Protein AF-A0A8X6MID8-F1 (afdb_monomer_lite)

Orga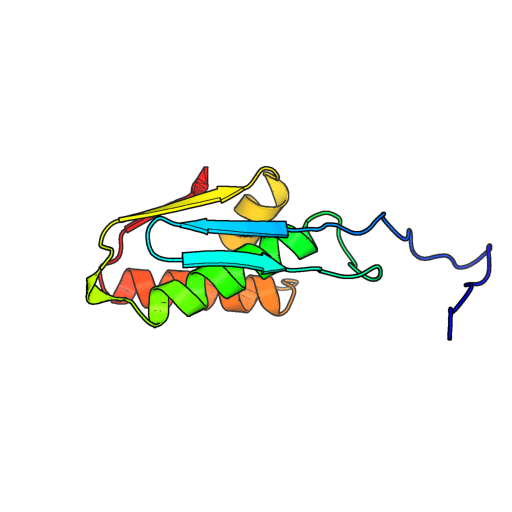nism: NCBI:txid2747483

Foldseek 3Di:
DDDDDDPVPDLPFDAWDWDWDDDPVDTDTDRPDRDDNDNCVNVLVRLLVVLVVCVVVLVPAQEDEREDPDPVSLCLLVDPPPPPHDPSSNSSVVSVVVSVVVNHHYDYD

pLDDT: mean 78.45, std 15.65, range [37.06, 93.31]

Secondary structure (DSSP, 8-state):
---PPPTTS---------EEEE-SS-EEEE---S--SSTTHHHHHHHHHHHHHHHTTGGG-SEEEE--S-HHHHHHHH-TT-TT--HHHHHHHHHHHHHHHTT-EEEE-

Sequence (109 aa):
MTCLPDPNNMPRIRPNADAGVLCKLFDFYIPVGCTTRNANDGEISAIRFGLEQLSCSLDKSSNIVILAESQAALHSIKSLESRLSSGDILKCQISIKNLQQLGKSFALQ

Radius of gyration: 15.5 Å; chains: 1; bounding box: 42×20×45 Å

Structure (mmCIF, N/CA/C/O backbone):
data_AF-A0A8X6MID8-F1
#
_entry.id   AF-A0A8X6MID8-F1
#
loop_
_atom_site.group_PDB
_atom_site.id
_atom_site.type_symbol
_atom_site.label_atom_id
_atom_site.label_alt_id
_atom_site.label_comp_id
_atom_site.label_asym_id
_atom_site.label_entity_id
_atom_site.label_seq_id
_atom_site.pdbx_PDB_ins_code
_atom_site.Cartn_x
_atom_site.Cartn_y
_atom_site.Cartn_z
_atom_site.occupancy
_atom_site.B_iso_or_equiv
_atom_site.auth_seq_id
_atom_site.auth_comp_id
_atom_site.auth_asym_id
_atom_site.auth_atom_id
_atom_site.pdbx_PDB_model_num
ATOM 1 N N . MET A 1 1 ? 8.402 8.575 -30.493 1.00 37.06 1 MET A N 1
ATOM 2 C CA . MET A 1 1 ? 9.833 8.922 -30.377 1.00 37.06 1 MET A CA 1
ATOM 3 C C . MET A 1 1 ? 10.472 7.871 -29.480 1.00 37.06 1 MET A C 1
ATOM 5 O O . MET A 1 1 ? 10.407 7.977 -28.266 1.00 37.06 1 MET A O 1
ATOM 9 N N . THR A 1 2 ? 10.914 6.764 -30.073 1.00 39.66 2 THR A N 1
ATOM 10 C CA . THR A 1 2 ? 11.510 5.620 -29.369 1.00 39.66 2 THR A CA 1
ATOM 11 C C . THR A 1 2 ? 13.008 5.862 -29.231 1.00 39.66 2 THR A C 1
ATOM 13 O O . THR A 1 2 ? 13.718 5.884 -30.234 1.00 39.66 2 THR A O 1
ATOM 16 N N . CYS A 1 3 ? 13.487 6.078 -28.009 1.00 46.78 3 CYS A N 1
ATOM 17 C CA . CYS A 1 3 ? 14.916 6.144 -27.724 1.00 46.78 3 CYS A CA 1
ATOM 18 C C . CYS A 1 3 ? 15.489 4.722 -27.800 1.00 46.78 3 CYS A C 1
ATOM 20 O O . CYS A 1 3 ? 15.245 3.919 -26.903 1.00 46.78 3 CYS A O 1
ATOM 22 N N . LEU A 1 4 ? 16.217 4.396 -28.868 1.00 47.69 4 LEU A N 1
ATOM 23 C CA . LEU A 1 4 ? 17.089 3.219 -28.889 1.00 47.69 4 LEU A CA 1
ATOM 24 C C . LEU A 1 4 ? 18.412 3.606 -28.203 1.00 47.69 4 LEU A C 1
ATOM 26 O O . LEU A 1 4 ? 19.044 4.559 -28.661 1.00 47.69 4 LEU A O 1
ATOM 30 N N . PRO A 1 5 ? 18.824 2.942 -27.108 1.00 50.91 5 PRO A N 1
ATOM 31 C CA . PRO A 1 5 ? 20.073 3.263 -26.430 1.00 50.91 5 PRO A CA 1
ATOM 32 C C . PRO A 1 5 ? 21.278 2.522 -27.031 1.00 50.91 5 PRO A C 1
ATOM 34 O O . PRO A 1 5 ? 21.143 1.462 -27.641 1.00 50.91 5 PRO A O 1
ATOM 37 N N . ASP A 1 6 ? 22.458 3.111 -26.823 1.00 54.59 6 ASP A N 1
ATOM 38 C CA . ASP A 1 6 ? 23.781 2.599 -27.198 1.00 54.59 6 ASP A CA 1
ATOM 39 C C . ASP A 1 6 ? 24.059 1.217 -26.556 1.00 54.59 6 ASP A C 1
ATOM 41 O O . ASP A 1 6 ? 23.939 1.084 -25.330 1.00 54.59 6 ASP A O 1
ATOM 45 N N . PRO A 1 7 ? 24.443 0.189 -27.341 1.00 57.50 7 PRO A N 1
ATOM 46 C CA . PRO A 1 7 ? 24.643 -1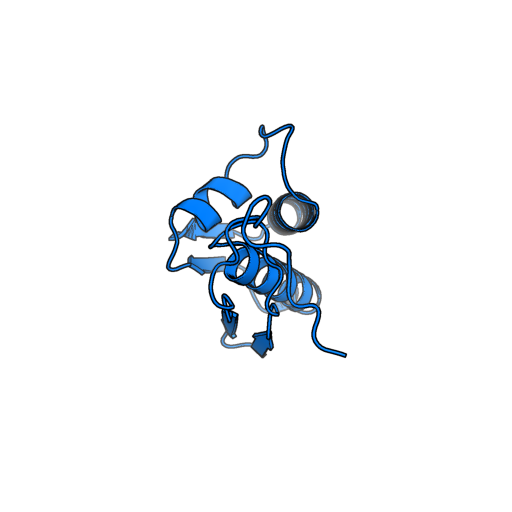.176 -26.850 1.00 57.50 7 PRO A CA 1
ATOM 47 C C . PRO A 1 7 ? 25.775 -1.323 -25.820 1.00 57.50 7 PRO A C 1
ATOM 49 O O . PRO A 1 7 ? 25.793 -2.316 -25.094 1.00 57.50 7 PRO A O 1
ATOM 52 N N . ASN A 1 8 ? 26.695 -0.358 -25.710 1.00 58.53 8 ASN A N 1
ATOM 53 C CA . ASN A 1 8 ? 27.848 -0.442 -24.804 1.00 58.53 8 ASN A CA 1
ATOM 54 C C . ASN A 1 8 ? 27.648 0.278 -23.461 1.00 58.53 8 ASN A C 1
ATOM 56 O O . ASN A 1 8 ? 28.493 0.161 -22.574 1.00 58.53 8 ASN A O 1
ATOM 60 N N . ASN A 1 9 ? 26.538 1.001 -23.286 1.00 54.41 9 ASN A N 1
ATOM 61 C CA . ASN A 1 9 ? 26.217 1.720 -22.049 1.00 54.41 9 ASN A CA 1
ATOM 62 C C . ASN A 1 9 ? 24.763 1.484 -21.610 1.00 54.41 9 ASN A C 1
ATOM 64 O O . ASN A 1 9 ? 24.118 2.365 -21.043 1.00 54.41 9 ASN A O 1
ATOM 68 N N . MET A 1 10 ? 24.221 0.303 -21.923 1.00 48.72 10 MET A N 1
ATOM 69 C CA . MET A 1 10 ? 22.820 -0.023 -21.690 1.00 48.72 10 MET A CA 1
ATOM 70 C C . MET A 1 10 ? 22.577 -0.224 -20.180 1.00 48.72 10 MET A C 1
ATOM 72 O O . MET A 1 10 ? 23.018 -1.241 -19.627 1.00 48.72 10 MET A O 1
ATOM 76 N N . PRO A 1 11 ? 21.866 0.684 -19.472 1.00 53.62 11 PRO A N 1
ATOM 77 C CA . PRO A 1 11 ? 21.274 0.301 -18.196 1.00 53.62 11 PRO A CA 1
ATOM 78 C C . PRO A 1 11 ? 20.413 -0.929 -18.475 1.00 53.62 11 PRO A C 1
ATOM 80 O O . PRO A 1 11 ? 19.729 -0.959 -19.493 1.00 53.62 11 PRO A O 1
ATOM 83 N N . ARG A 1 12 ? 20.478 -1.969 -17.637 1.00 52.22 12 ARG A N 1
ATOM 84 C CA . ARG A 1 12 ? 19.674 -3.187 -17.827 1.00 52.22 12 ARG A CA 1
ATOM 85 C C . ARG A 1 12 ? 18.187 -2.809 -17.857 1.00 52.22 12 ARG A C 1
ATOM 87 O O . ARG A 1 12 ? 17.566 -2.723 -16.801 1.00 52.22 12 ARG A O 1
ATOM 94 N N . ILE A 1 13 ? 17.640 -2.563 -19.048 1.00 52.16 13 ILE A N 1
ATOM 95 C CA . ILE A 1 13 ? 16.220 -2.295 -19.264 1.00 52.16 13 ILE A CA 1
ATOM 96 C C . ILE A 1 13 ? 15.521 -3.607 -18.955 1.00 52.16 13 ILE A C 1
ATOM 98 O O . ILE A 1 13 ? 15.703 -4.600 -19.662 1.00 52.16 13 ILE A O 1
ATOM 102 N N . ARG A 1 14 ? 14.793 -3.636 -17.843 1.00 55.56 14 ARG A N 1
ATOM 103 C CA . ARG A 1 14 ? 13.945 -4.775 -17.515 1.00 55.56 14 ARG A CA 1
ATOM 104 C C . ARG A 1 14 ? 12.590 -4.564 -18.186 1.00 55.56 14 ARG A C 1
ATOM 106 O O . ARG A 1 14 ? 12.119 -3.428 -18.198 1.00 55.56 14 ARG A O 1
ATOM 113 N N . PRO A 1 15 ? 11.995 -5.616 -18.777 1.00 48.44 15 PRO A N 1
ATOM 114 C CA . PRO A 1 15 ? 10.655 -5.519 -19.334 1.00 48.44 15 PRO A CA 1
ATOM 115 C C . PRO A 1 15 ? 9.701 -4.985 -18.265 1.00 48.44 15 PRO A C 1
ATOM 117 O O . PRO A 1 15 ? 9.833 -5.317 -17.087 1.00 48.44 15 PRO A O 1
ATOM 120 N N . ASN A 1 16 ? 8.818 -4.097 -18.712 1.00 54.06 16 ASN A N 1
ATOM 121 C CA . ASN A 1 16 ? 7.887 -3.296 -17.928 1.00 54.06 16 ASN A CA 1
ATOM 122 C C . ASN A 1 16 ? 7.283 -4.116 -16.781 1.00 54.06 16 ASN A C 1
ATOM 124 O O . ASN A 1 16 ? 6.658 -5.148 -17.017 1.00 54.06 16 ASN A O 1
ATOM 128 N N . ALA A 1 17 ? 7.478 -3.660 -15.544 1.00 61.69 17 ALA A N 1
ATOM 129 C CA . ALA A 1 17 ? 6.770 -4.218 -14.402 1.00 61.69 17 ALA A CA 1
ATOM 130 C C . ALA A 1 17 ? 5.404 -3.536 -14.345 1.00 61.69 17 ALA A C 1
ATOM 132 O O . ALA A 1 17 ? 5.269 -2.458 -13.771 1.00 61.69 17 ALA A O 1
ATOM 133 N N . ASP A 1 18 ? 4.414 -4.118 -15.007 1.00 69.38 18 ASP A N 1
ATOM 134 C CA . ASP A 1 18 ? 3.029 -3.727 -14.795 1.00 69.38 18 ASP A CA 1
ATOM 135 C C . ASP A 1 18 ? 2.597 -4.155 -13.389 1.00 69.38 18 ASP A C 1
ATOM 137 O O . ASP A 1 18 ? 2.960 -5.234 -12.919 1.00 69.38 18 ASP A O 1
ATOM 141 N N . ALA A 1 19 ? 1.849 -3.300 -12.696 1.00 80.62 19 ALA A N 1
ATOM 142 C CA . ALA A 1 19 ? 1.367 -3.597 -11.355 1.00 80.62 19 ALA A CA 1
ATOM 143 C C . ALA A 1 19 ? -0.022 -2.999 -11.139 1.00 80.62 19 ALA A C 1
ATOM 145 O O . ALA A 1 19 ? -0.378 -1.962 -11.697 1.00 80.62 19 ALA A O 1
ATOM 146 N N . GLY A 1 20 ? -0.820 -3.653 -10.306 1.00 83.50 20 GLY A N 1
ATOM 147 C CA . GLY A 1 20 ? -2.165 -3.208 -9.969 1.00 83.50 20 GLY A CA 1
ATOM 148 C C . GLY A 1 20 ? -2.441 -3.381 -8.487 1.00 83.50 20 GLY A C 1
ATOM 149 O O . GLY A 1 20 ? -1.681 -4.035 -7.771 1.00 83.50 20 GLY A O 1
ATOM 150 N N . VAL A 1 21 ? -3.536 -2.786 -8.027 1.00 85.38 21 VAL A N 1
ATOM 151 C CA . VAL A 1 21 ? -4.050 -3.019 -6.680 1.00 85.38 21 VAL A CA 1
ATOM 152 C C . VAL A 1 21 ? -5.491 -3.449 -6.779 1.00 85.38 21 VAL A C 1
ATOM 154 O O . VAL A 1 21 ? -6.332 -2.691 -7.248 1.00 85.38 21 VAL A O 1
ATOM 157 N N . LEU A 1 22 ? -5.761 -4.627 -6.229 1.00 87.25 22 LEU A N 1
ATOM 158 C CA . LEU A 1 22 ? -7.105 -5.119 -6.002 1.00 87.25 22 LEU A CA 1
ATOM 159 C C . LEU A 1 22 ? -7.456 -4.960 -4.519 1.00 87.25 22 LEU A C 1
ATOM 161 O O . LEU A 1 22 ? -6.849 -5.579 -3.644 1.00 87.25 22 LEU A O 1
ATOM 165 N N . CYS A 1 23 ? -8.464 -4.146 -4.229 1.00 84.94 23 CYS A N 1
ATOM 166 C CA . CYS A 1 23 ? -9.035 -3.966 -2.902 1.00 84.94 23 CYS A CA 1
ATOM 167 C C . CYS A 1 23 ? -10.564 -4.062 -2.988 1.00 84.94 23 CYS A C 1
ATOM 169 O O . CYS A 1 23 ? -11.177 -3.719 -3.992 1.00 84.94 23 CYS A O 1
ATOM 171 N N . LYS A 1 24 ? -11.231 -4.457 -1.898 1.00 87.12 24 LYS A N 1
ATOM 172 C CA . LYS A 1 24 ? -12.707 -4.437 -1.843 1.00 87.12 24 LYS A CA 1
ATOM 173 C C . LYS A 1 24 ? -13.303 -3.040 -2.069 1.00 87.12 24 LYS A C 1
ATOM 175 O O . LYS A 1 24 ? -14.479 -2.932 -2.390 1.00 87.12 24 LYS A O 1
ATOM 180 N N . LEU A 1 25 ? -12.518 -1.987 -1.834 1.00 85.81 25 LEU A N 1
ATOM 181 C CA . LEU A 1 25 ? -12.952 -0.594 -1.945 1.00 85.81 25 LEU A CA 1
ATOM 182 C C . LEU A 1 25 ? -12.634 0.031 -3.308 1.00 85.81 25 LEU A C 1
ATOM 184 O O . LEU A 1 25 ? -13.289 0.998 -3.688 1.00 85.81 25 LEU A O 1
ATOM 188 N N . PHE A 1 26 ? -11.624 -0.482 -4.008 1.00 86.31 26 PHE A N 1
ATOM 189 C CA . PHE A 1 26 ? -11.131 0.053 -5.271 1.00 86.31 26 PHE A CA 1
ATOM 190 C C . PHE A 1 26 ? -10.288 -1.001 -5.990 1.00 86.31 26 PHE A C 1
ATOM 192 O O . PHE A 1 26 ? -9.614 -1.807 -5.352 1.00 86.31 26 PHE A O 1
ATOM 199 N N . ASP A 1 27 ? -10.287 -0.950 -7.313 1.00 88.88 27 ASP A N 1
ATOM 200 C CA . ASP A 1 27 ? -9.421 -1.764 -8.157 1.00 88.88 27 ASP A CA 1
ATOM 201 C C . ASP A 1 27 ? -8.849 -0.865 -9.251 1.00 88.88 27 ASP A C 1
ATOM 203 O O . ASP A 1 27 ? -9.583 -0.081 -9.861 1.00 88.88 27 ASP A O 1
ATOM 207 N N . PHE A 1 28 ? -7.537 -0.922 -9.451 1.00 83.62 2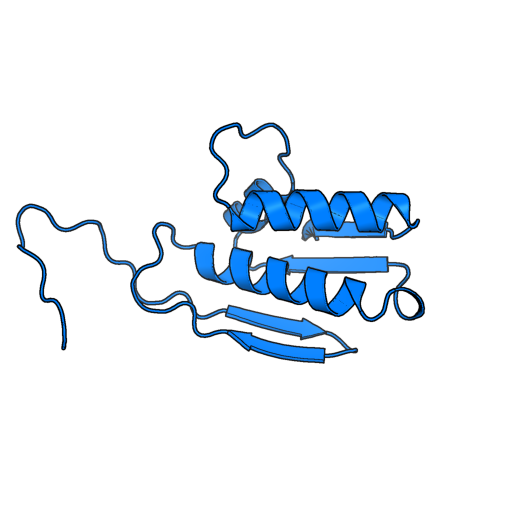8 PHE A N 1
ATOM 208 C CA . PHE A 1 28 ? -6.880 -0.174 -10.508 1.00 83.62 28 PHE A CA 1
ATOM 209 C C . PHE A 1 28 ? -5.630 -0.880 -11.022 1.00 83.62 28 PHE A C 1
ATOM 211 O O . PHE A 1 28 ? -4.912 -1.580 -10.305 1.00 83.62 28 PHE A O 1
ATOM 218 N N . TYR A 1 29 ? -5.329 -0.587 -12.280 1.00 82.75 29 TYR A N 1
ATOM 219 C CA . TYR A 1 29 ? -4.125 -1.009 -12.970 1.00 82.75 29 TYR A CA 1
ATOM 220 C C . TYR A 1 29 ? -3.226 0.199 -13.228 1.00 82.75 29 TYR A C 1
ATOM 222 O O . TYR A 1 29 ? -3.703 1.231 -13.707 1.00 82.75 29 TYR A O 1
ATOM 230 N N . ILE A 1 30 ? -1.933 0.078 -12.929 1.00 73.81 30 ILE A N 1
ATOM 231 C CA . ILE A 1 30 ? -0.947 1.129 -13.178 1.00 73.81 30 ILE A CA 1
ATOM 232 C C . ILE A 1 30 ? 0.082 0.603 -14.178 1.00 73.81 30 ILE A C 1
ATOM 234 O O . ILE A 1 30 ? 0.889 -0.264 -13.837 1.00 73.81 30 ILE A O 1
ATOM 238 N N . PRO A 1 31 ? 0.117 1.156 -15.400 1.00 70.50 31 PRO A N 1
ATOM 239 C CA . PRO A 1 31 ? 1.224 0.908 -16.305 1.00 70.50 31 PRO A CA 1
ATOM 240 C C . PRO A 1 31 ? 2.453 1.667 -15.788 1.00 70.50 31 PRO A C 1
ATOM 242 O O . PRO A 1 31 ? 2.465 2.899 -15.787 1.00 70.50 31 PRO A O 1
ATOM 245 N N . VAL A 1 32 ? 3.494 0.959 -15.341 1.00 64.62 32 VAL A N 1
ATOM 246 C CA . VAL A 1 32 ? 4.683 1.607 -14.732 1.00 64.62 32 VAL A CA 1
ATOM 247 C C . VAL A 1 32 ? 5.761 1.931 -15.790 1.00 64.62 32 VAL A C 1
ATOM 249 O O . VAL A 1 32 ? 6.782 2.554 -15.508 1.00 64.62 32 VAL A O 1
ATOM 252 N N . GLY A 1 33 ? 5.487 1.635 -17.065 1.00 59.62 33 GLY A N 1
ATOM 253 C CA . GLY A 1 33 ? 6.318 2.036 -18.204 1.00 59.62 33 GLY A CA 1
ATOM 254 C C . GLY A 1 33 ? 7.671 1.314 -18.289 1.00 59.62 33 GLY A C 1
ATOM 255 O O . GLY A 1 33 ? 8.044 0.518 -17.431 1.00 59.62 33 GLY A O 1
ATOM 256 N N . CYS A 1 34 ? 8.419 1.583 -19.364 1.00 56.50 34 CYS A N 1
ATOM 257 C CA . CYS A 1 34 ? 9.626 0.824 -19.734 1.00 56.50 34 CYS A CA 1
ATOM 2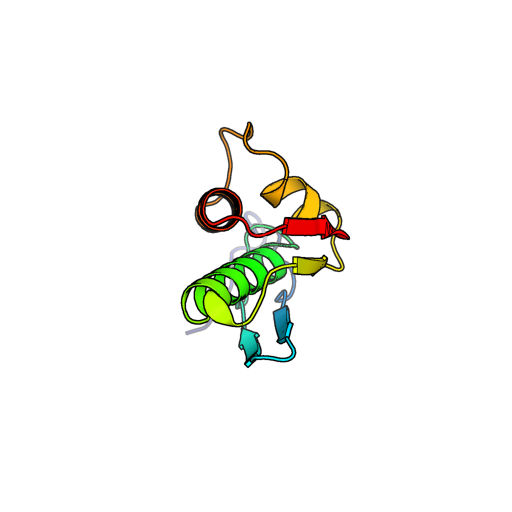58 C C . CYS A 1 34 ? 10.922 1.258 -19.031 1.00 56.50 34 CYS A C 1
ATOM 260 O O . CYS A 1 34 ? 12.001 0.767 -19.356 1.00 56.50 34 CYS A O 1
ATOM 262 N N . THR A 1 35 ? 10.843 2.213 -18.108 1.00 56.72 35 THR A N 1
ATOM 263 C CA . THR A 1 35 ? 12.005 2.852 -17.471 1.00 56.72 35 THR A CA 1
ATOM 264 C C . THR A 1 35 ? 11.939 2.738 -15.956 1.00 56.72 35 THR A C 1
ATOM 266 O O . THR A 1 35 ? 12.148 3.716 -15.239 1.00 56.72 35 THR A O 1
ATOM 269 N N . THR A 1 36 ? 11.642 1.543 -15.450 1.00 61.62 36 THR A N 1
ATOM 270 C CA . THR A 1 36 ? 11.848 1.246 -14.033 1.00 61.62 36 THR A CA 1
ATOM 271 C C . THR A 1 36 ? 13.327 0.965 -13.779 1.00 61.62 36 THR A C 1
ATOM 273 O O . THR A 1 36 ? 14.018 0.312 -14.567 1.00 61.62 36 THR A O 1
ATOM 276 N N . ARG A 1 37 ? 13.853 1.510 -12.682 1.00 63.97 37 ARG A N 1
ATOM 277 C CA . ARG A 1 37 ? 15.254 1.327 -12.283 1.00 63.97 37 ARG A CA 1
ATOM 278 C C . ARG A 1 37 ? 15.439 -0.061 -11.664 1.00 63.97 37 ARG A C 1
ATOM 280 O O . ARG A 1 37 ? 16.462 -0.716 -11.885 1.00 63.97 37 ARG A O 1
ATOM 287 N N . ASN A 1 38 ? 14.420 -0.536 -10.949 1.00 70.81 38 ASN A N 1
ATOM 288 C CA . ASN A 1 38 ? 14.386 -1.832 -10.289 1.00 70.81 38 ASN A CA 1
ATOM 289 C C . ASN A 1 38 ? 13.191 -2.678 -10.754 1.00 70.81 38 ASN A C 1
ATOM 291 O O . ASN A 1 38 ? 12.159 -2.169 -11.179 1.00 70.81 38 ASN A O 1
ATOM 295 N N . ALA A 1 39 ? 13.330 -4.003 -10.631 1.00 72.69 39 ALA A N 1
ATOM 296 C CA . ALA A 1 39 ? 12.307 -4.966 -11.052 1.00 72.69 39 ALA A CA 1
ATOM 297 C C . ALA A 1 39 ? 10.981 -4.842 -10.277 1.00 72.69 39 ALA A C 1
ATOM 299 O O . ALA A 1 39 ? 9.956 -5.291 -10.765 1.00 72.69 39 ALA A O 1
ATOM 300 N N . ASN A 1 40 ? 11.010 -4.242 -9.086 1.00 77.38 40 ASN A N 1
ATOM 301 C CA . ASN A 1 40 ? 9.873 -4.109 -8.179 1.00 77.38 40 ASN A CA 1
ATOM 302 C C . ASN A 1 40 ? 9.318 -2.678 -8.095 1.00 77.38 40 ASN A C 1
ATOM 304 O O . ASN A 1 40 ? 8.417 -2.430 -7.299 1.00 77.38 40 ASN A O 1
ATOM 308 N N . ASP A 1 41 ? 9.834 -1.727 -8.884 1.00 82.00 41 ASP A N 1
ATOM 309 C CA . ASP A 1 41 ? 9.341 -0.341 -8.843 1.00 82.00 41 ASP A CA 1
ATOM 310 C C . ASP A 1 41 ? 7.842 -0.276 -9.170 1.00 82.00 41 ASP A C 1
ATOM 312 O O . ASP A 1 41 ? 7.123 0.522 -8.575 1.00 82.00 41 ASP A O 1
ATOM 316 N N . GLY A 1 42 ? 7.362 -1.166 -10.050 1.00 84.00 42 GLY A N 1
ATOM 317 C CA . GLY A 1 42 ? 5.943 -1.281 -10.372 1.00 84.00 42 GLY A CA 1
ATOM 318 C C . GLY A 1 42 ? 5.078 -1.597 -9.161 1.00 84.00 42 GLY A C 1
ATOM 319 O O . GLY A 1 42 ?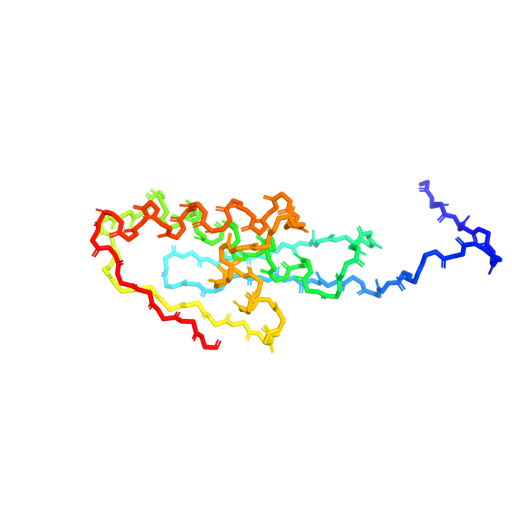 4.150 -0.851 -8.849 1.00 84.00 42 GLY A O 1
ATOM 320 N N . GLU A 1 43 ? 5.427 -2.648 -8.422 1.00 87.31 43 GLU A N 1
ATOM 321 C CA . GLU A 1 43 ? 4.724 -3.024 -7.194 1.00 87.31 43 GLU A CA 1
ATOM 322 C C . GLU A 1 43 ? 4.790 -1.916 -6.142 1.00 87.31 43 GLU A C 1
ATOM 324 O O . GLU A 1 43 ? 3.792 -1.625 -5.490 1.00 87.31 43 GLU A O 1
ATOM 329 N N . ILE A 1 44 ? 5.939 -1.249 -5.994 1.00 89.12 44 ILE A N 1
ATOM 330 C CA . ILE A 1 44 ? 6.081 -0.131 -5.056 1.00 89.12 44 ILE A CA 1
ATOM 331 C C . ILE A 1 44 ? 5.141 1.021 -5.425 1.00 89.12 44 ILE A C 1
ATOM 333 O O . ILE A 1 44 ? 4.467 1.562 -4.544 1.00 89.12 44 ILE A O 1
ATOM 337 N N . SER A 1 45 ? 5.060 1.390 -6.705 1.00 88.38 45 SER A N 1
ATOM 338 C CA . SER A 1 45 ? 4.131 2.422 -7.163 1.00 88.38 45 SER A CA 1
ATOM 339 C C . SER A 1 45 ? 2.674 1.991 -6.978 1.00 88.38 45 SER A C 1
ATOM 341 O O . SER A 1 45 ? 1.863 2.804 -6.533 1.00 88.38 45 SER A O 1
ATOM 343 N N . ALA A 1 46 ? 2.339 0.724 -7.233 1.00 89.62 46 ALA A N 1
ATOM 344 C CA . ALA A 1 46 ? 1.008 0.188 -6.962 1.00 89.62 46 ALA A CA 1
ATOM 345 C C . ALA A 1 46 ? 0.650 0.288 -5.474 1.00 89.62 46 ALA A C 1
ATOM 347 O O . ALA A 1 46 ? -0.385 0.859 -5.127 1.00 89.62 46 ALA A O 1
ATOM 348 N N . ILE A 1 47 ? 1.548 -0.140 -4.585 1.00 91.94 47 ILE A N 1
ATOM 349 C CA . ILE A 1 47 ? 1.378 -0.017 -3.133 1.00 91.94 47 ILE A CA 1
ATOM 350 C C . ILE A 1 47 ? 1.187 1.450 -2.730 1.00 91.94 47 ILE A C 1
ATOM 352 O O . ILE A 1 47 ? 0.281 1.748 -1.949 1.00 91.94 47 ILE A O 1
ATOM 356 N N . ARG A 1 48 ? 1.976 2.382 -3.286 1.00 92.62 48 ARG A N 1
ATOM 357 C CA . ARG A 1 48 ? 1.833 3.822 -3.015 1.00 92.62 48 ARG A CA 1
ATOM 358 C C . ARG A 1 48 ? 0.428 4.310 -3.342 1.00 92.62 48 ARG A C 1
ATOM 360 O O . ARG A 1 48 ? -0.217 4.922 -2.493 1.00 92.62 48 ARG A O 1
ATOM 367 N N . PHE A 1 49 ? -0.047 4.029 -4.552 1.00 90.62 49 PHE A N 1
ATOM 368 C CA . PHE A 1 49 ? -1.389 4.424 -4.967 1.00 90.62 49 PHE A CA 1
ATOM 369 C C . PHE A 1 49 ? -2.466 3.765 -4.101 1.00 90.62 49 PHE A C 1
ATOM 371 O O . PHE A 1 49 ? -3.435 4.423 -3.730 1.00 90.62 49 PHE A O 1
ATOM 378 N N . GLY A 1 50 ? -2.285 2.501 -3.708 1.00 92.25 50 GLY A N 1
ATOM 379 C CA . GLY A 1 50 ? -3.225 1.807 -2.830 1.00 92.25 50 GLY A CA 1
ATOM 380 C C . GLY A 1 50 ? -3.333 2.491 -1.467 1.00 92.25 50 GLY A C 1
ATOM 381 O O . GLY A 1 50 ? -4.432 2.713 -0.965 1.00 92.25 50 GLY A O 1
ATOM 382 N N . LEU A 1 51 ? -2.199 2.903 -0.897 1.00 92.94 51 LEU A N 1
ATOM 383 C CA . LEU A 1 51 ? -2.144 3.651 0.361 1.00 92.94 51 LEU A CA 1
ATOM 384 C C . LEU A 1 51 ? -2.782 5.045 0.247 1.00 92.94 51 LEU A C 1
ATOM 386 O O . LEU A 1 51 ? -3.456 5.487 1.181 1.00 92.94 51 LEU A O 1
ATOM 390 N N . GLU A 1 52 ? -2.610 5.730 -0.885 1.00 91.94 52 GLU A N 1
ATOM 391 C CA . GLU A 1 52 ? -3.271 7.013 -1.159 1.00 91.94 52 GLU A CA 1
ATOM 392 C C . GLU A 1 52 ? -4.795 6.846 -1.216 1.00 91.94 52 GLU A C 1
ATOM 394 O O . GLU A 1 52 ? -5.517 7.579 -0.542 1.00 91.94 52 GLU A O 1
ATOM 399 N N . GLN A 1 53 ? -5.292 5.822 -1.916 1.00 91.31 53 GLN A N 1
ATOM 400 C CA . GLN A 1 53 ? -6.729 5.534 -1.974 1.00 91.31 53 GLN A CA 1
ATOM 401 C C . GLN A 1 53 ? -7.304 5.128 -0.608 1.00 91.31 53 GLN A C 1
ATOM 403 O O . GLN A 1 53 ? -8.391 5.572 -0.233 1.00 91.31 53 GLN A O 1
ATOM 408 N N . LEU A 1 54 ? -6.564 4.345 0.185 1.00 90.62 54 LEU A N 1
ATOM 409 C CA . LEU A 1 54 ? -6.952 4.012 1.561 1.00 90.62 54 LEU A CA 1
ATOM 410 C C . LEU A 1 54 ? -7.028 5.257 2.453 1.00 90.62 54 LEU A C 1
ATOM 412 O O . LEU A 1 54 ? -7.926 5.357 3.288 1.00 90.62 54 LEU A O 1
ATOM 416 N N . SER A 1 55 ? -6.145 6.233 2.237 1.00 89.06 55 SER A N 1
ATOM 417 C CA . SER A 1 55 ? -6.169 7.513 2.958 1.00 89.06 55 SER A CA 1
ATOM 418 C C . SER A 1 55 ? -7.405 8.356 2.622 1.00 89.06 55 SER A C 1
ATOM 420 O O . SER A 1 55 ? -7.837 9.161 3.441 1.00 89.06 55 SER A O 1
ATOM 422 N N . CYS A 1 56 ? -8.030 8.142 1.461 1.00 89.50 56 CYS A N 1
ATOM 423 C CA . CYS A 1 56 ? -9.323 8.741 1.116 1.00 89.50 56 CYS A CA 1
ATOM 424 C C . CYS A 1 56 ? -10.526 7.981 1.707 1.00 89.50 56 CYS A C 1
ATOM 426 O O . CYS A 1 56 ? -11.654 8.459 1.622 1.00 89.50 56 CYS A O 1
ATOM 428 N N . SER A 1 57 ? -10.314 6.795 2.286 1.00 86.94 57 SER A N 1
ATOM 429 C CA . SER A 1 57 ? -11.364 5.909 2.809 1.00 86.94 57 SER A CA 1
ATOM 430 C C . SER A 1 57 ? -11.062 5.422 4.232 1.00 86.94 57 SER A C 1
ATOM 432 O O . SER A 1 57 ? -11.347 4.273 4.572 1.00 86.94 57 SER A O 1
ATOM 434 N N . LEU A 1 58 ? -10.503 6.300 5.074 1.00 84.38 58 LEU A N 1
ATOM 435 C CA . LEU A 1 58 ? -10.029 5.966 6.423 1.00 84.38 58 LEU A CA 1
ATOM 436 C C . LEU A 1 58 ? -11.080 5.249 7.274 1.00 84.38 58 LEU A C 1
ATOM 438 O O . LEU A 1 58 ? -10.748 4.291 7.965 1.00 84.38 58 LEU A O 1
ATOM 442 N N . ASP A 1 59 ? -12.346 5.646 7.203 1.00 87.25 59 ASP A N 1
ATOM 443 C CA . ASP A 1 59 ? -13.404 5.080 8.051 1.00 87.25 59 ASP A CA 1
ATOM 444 C C . ASP A 1 59 ? -13.826 3.660 7.640 1.00 87.25 59 ASP A C 1
ATOM 446 O O . ASP A 1 59 ? -14.502 2.963 8.394 1.00 87.25 59 ASP A O 1
ATOM 450 N N . LYS A 1 60 ? -13.419 3.201 6.450 1.00 86.44 60 LYS A N 1
ATOM 451 C CA . LYS A 1 60 ? -13.879 1.934 5.857 1.00 86.44 60 LYS A CA 1
ATOM 452 C C . LYS A 1 60 ? -12.952 0.749 6.117 1.00 86.44 60 LYS A C 1
ATOM 454 O O . LYS A 1 60 ? -13.320 -0.385 5.819 1.00 86.44 60 LYS A O 1
ATOM 459 N N . SER A 1 61 ? -11.757 0.983 6.653 1.00 81.19 61 SER A N 1
ATOM 460 C CA . SER A 1 61 ? -10.784 -0.076 6.930 1.00 81.19 61 SER A CA 1
ATOM 461 C C . SER A 1 61 ? -10.103 0.141 8.273 1.00 81.19 61 SER A C 1
ATOM 463 O O . SER A 1 61 ? -9.564 1.218 8.517 1.00 81.19 61 SER A O 1
ATOM 465 N N . SER A 1 62 ? -10.083 -0.887 9.120 1.00 87.06 62 SER A N 1
ATOM 466 C CA . SER A 1 62 ? -9.306 -0.903 10.375 1.00 87.06 62 SER A CA 1
ATOM 467 C C . SER A 1 62 ? -8.064 -1.788 10.272 1.00 87.06 62 SER A C 1
ATOM 469 O O . SER A 1 62 ? -7.044 -1.498 10.889 1.00 87.06 62 SER A O 1
ATOM 471 N N . ASN A 1 63 ? -8.142 -2.835 9.448 1.00 90.44 63 ASN A N 1
ATOM 472 C CA . ASN A 1 63 ? -7.055 -3.764 9.170 1.00 90.44 63 ASN A CA 1
ATOM 473 C C . ASN A 1 63 ? -6.741 -3.711 7.676 1.00 90.44 63 ASN A C 1
ATOM 475 O O . ASN A 1 63 ? -7.644 -3.863 6.852 1.00 90.44 63 ASN A O 1
ATOM 479 N N . ILE A 1 64 ? -5.475 -3.494 7.344 1.00 90.88 64 ILE A N 1
ATOM 480 C CA . ILE A 1 64 ? -4.982 -3.380 5.976 1.00 90.88 64 ILE A CA 1
ATOM 481 C C . ILE A 1 64 ? -3.958 -4.494 5.761 1.00 90.88 64 ILE A C 1
ATOM 483 O O . ILE A 1 64 ? -2.998 -4.625 6.517 1.00 90.88 64 ILE A O 1
ATOM 487 N N . VAL A 1 65 ? -4.164 -5.303 4.727 1.00 91.06 65 VAL A N 1
ATOM 488 C CA . VAL A 1 65 ? -3.207 -6.332 4.309 1.00 91.06 65 VAL A CA 1
ATOM 489 C C . VAL A 1 65 ? -2.650 -5.914 2.958 1.00 91.06 65 VAL A C 1
ATOM 491 O O . VAL A 1 65 ? -3.419 -5.680 2.028 1.00 91.06 65 VAL A O 1
ATOM 494 N N . ILE A 1 66 ? -1.329 -5.787 2.866 1.00 90.81 66 ILE A N 1
ATOM 495 C CA . ILE A 1 66 ? -0.624 -5.524 1.612 1.00 90.81 66 ILE A CA 1
ATOM 496 C C . ILE A 1 66 ? 0.032 -6.834 1.197 1.00 90.81 66 ILE A C 1
ATOM 498 O O . ILE A 1 66 ? 0.930 -7.320 1.886 1.00 90.81 66 ILE A O 1
ATOM 502 N N . LEU A 1 67 ? -0.456 -7.387 0.091 1.00 88.31 67 LEU A N 1
ATOM 503 C CA . LEU A 1 67 ? 0.094 -8.571 -0.554 1.00 88.31 67 LEU A CA 1
ATOM 504 C C . LEU A 1 67 ? 0.932 -8.106 -1.742 1.00 88.31 67 LEU A C 1
ATOM 506 O O . LEU A 1 67 ? 0.425 -7.356 -2.578 1.00 88.31 67 LEU A O 1
ATOM 510 N N . ALA A 1 68 ? 2.192 -8.522 -1.809 1.00 88.56 68 ALA A N 1
ATOM 511 C CA . ALA A 1 68 ? 3.045 -8.268 -2.968 1.00 88.56 68 ALA A CA 1
ATOM 512 C C . ALA A 1 68 ? 3.780 -9.548 -3.362 1.00 88.56 68 ALA A C 1
ATOM 514 O O . ALA A 1 68 ? 4.204 -10.317 -2.502 1.00 88.56 68 ALA A O 1
ATOM 515 N N . GLU A 1 69 ? 3.954 -9.776 -4.662 1.00 84.44 69 GLU A N 1
ATOM 516 C CA . GLU A 1 69 ? 4.627 -10.983 -5.155 1.00 84.44 69 GLU A CA 1
ATOM 517 C C . GLU A 1 69 ? 6.132 -10.931 -4.860 1.00 84.44 69 GLU A C 1
ATOM 519 O O . GLU A 1 69 ? 6.783 -11.953 -4.622 1.00 84.44 69 GLU A O 1
ATOM 524 N N . SER A 1 70 ? 6.698 -9.726 -4.815 1.00 85.69 70 SER A N 1
ATOM 525 C CA . SER A 1 70 ? 8.102 -9.509 -4.511 1.00 85.69 70 SER A CA 1
ATOM 526 C C . SER A 1 70 ? 8.361 -9.274 -3.029 1.00 85.69 70 SER A C 1
ATOM 528 O O . SER A 1 70 ? 8.064 -8.218 -2.461 1.00 85.69 70 SER A O 1
ATOM 530 N N . GLN A 1 71 ? 9.114 -10.197 -2.431 1.00 87.19 71 GLN A N 1
ATOM 531 C CA . GLN A 1 71 ? 9.717 -9.986 -1.113 1.00 87.19 71 GLN A CA 1
ATOM 532 C C . GLN A 1 71 ? 10.594 -8.725 -1.082 1.00 87.19 71 GLN A C 1
ATOM 534 O O . GLN A 1 71 ? 10.634 -8.021 -0.074 1.00 87.19 71 GLN A O 1
ATOM 539 N N . ALA A 1 72 ? 11.252 -8.369 -2.193 1.00 85.31 72 ALA A N 1
ATOM 540 C CA . ALA A 1 72 ? 12.043 -7.143 -2.258 1.00 85.31 72 ALA A CA 1
ATOM 541 C C . ALA A 1 72 ? 11.167 -5.885 -2.112 1.00 85.31 72 ALA A C 1
ATOM 543 O O . ALA A 1 72 ? 11.600 -4.918 -1.479 1.00 85.31 72 ALA A O 1
ATOM 544 N N . ALA A 1 73 ? 9.942 -5.884 -2.655 1.00 87.31 73 ALA A N 1
ATOM 545 C CA . ALA A 1 73 ? 8.994 -4.783 -2.475 1.00 87.31 73 ALA A CA 1
ATOM 546 C C . ALA A 1 73 ? 8.574 -4.648 -1.002 1.00 87.31 73 ALA A C 1
ATOM 548 O O . ALA A 1 73 ? 8.697 -3.566 -0.422 1.00 87.31 73 ALA A O 1
ATOM 549 N N . LEU A 1 74 ? 8.186 -5.760 -0.369 1.00 90.00 74 LEU A N 1
ATOM 550 C CA . LEU A 1 74 ? 7.783 -5.795 1.042 1.00 90.00 74 LEU A CA 1
ATOM 551 C C . LEU A 1 74 ? 8.909 -5.342 1.978 1.00 90.00 74 LEU A C 1
ATOM 553 O O . LEU A 1 74 ? 8.699 -4.501 2.854 1.00 90.00 74 LEU A O 1
ATOM 557 N N . HIS A 1 75 ? 10.126 -5.848 1.774 1.00 88.69 75 HIS A N 1
ATOM 558 C CA . HIS A 1 75 ? 11.290 -5.445 2.561 1.00 88.69 75 HIS A CA 1
ATOM 559 C C . HIS A 1 75 ? 11.607 -3.954 2.405 1.00 88.69 75 HIS A C 1
ATOM 561 O O . HIS A 1 75 ? 11.930 -3.292 3.395 1.00 88.69 75 HIS A O 1
ATOM 567 N N . SER A 1 76 ? 11.462 -3.412 1.193 1.00 86.62 76 SER A N 1
ATOM 568 C CA . SER A 1 76 ? 11.720 -1.996 0.914 1.00 86.62 76 SER A CA 1
ATOM 569 C C . SER A 1 76 ? 10.774 -1.079 1.693 1.00 86.62 76 SER A C 1
ATOM 571 O O . SER A 1 76 ? 11.221 -0.110 2.306 1.00 86.62 76 SER A O 1
ATOM 573 N N . ILE A 1 77 ? 9.477 -1.396 1.744 1.00 88.69 77 ILE A N 1
ATOM 574 C CA . ILE A 1 77 ? 8.500 -0.577 2.484 1.00 88.69 77 ILE A CA 1
ATOM 575 C C . ILE A 1 77 ? 8.526 -0.827 3.997 1.00 88.69 77 ILE A C 1
ATOM 577 O O . ILE A 1 77 ? 8.150 0.057 4.761 1.00 88.69 77 ILE A O 1
ATOM 581 N N . LYS A 1 78 ? 8.990 -1.998 4.452 1.00 86.69 78 LYS A N 1
ATOM 582 C CA . LYS A 1 78 ? 9.095 -2.326 5.883 1.00 86.69 78 LYS A CA 1
ATOM 583 C C . LYS A 1 78 ? 10.302 -1.657 6.551 1.00 86.69 78 LYS A C 1
ATOM 585 O O . LYS A 1 78 ? 10.236 -1.299 7.725 1.00 86.69 78 LYS A O 1
ATOM 590 N N . SER A 1 79 ? 11.406 -1.496 5.819 1.00 76.06 79 SER A N 1
ATOM 591 C CA . SER A 1 79 ? 12.674 -0.994 6.357 1.00 76.06 79 SER A CA 1
ATOM 592 C C . SER A 1 79 ? 12.780 0.529 6.281 1.00 76.06 79 SER A C 1
ATOM 594 O O . SER A 1 79 ? 13.265 1.092 5.298 1.00 76.06 79 SER A O 1
ATOM 596 N N . LEU A 1 80 ? 12.400 1.204 7.364 1.00 62.75 80 LEU A N 1
ATOM 597 C CA . LEU A 1 80 ? 12.473 2.662 7.468 1.00 62.75 80 LEU A CA 1
ATOM 598 C C . LEU A 1 80 ? 13.908 3.231 7.491 1.00 62.75 80 LEU A C 1
ATOM 600 O O . LEU A 1 80 ? 14.109 4.425 7.299 1.00 62.75 80 LEU A O 1
ATOM 604 N N . GLU A 1 81 ? 14.912 2.391 7.748 1.00 56.69 81 GLU A N 1
ATOM 605 C CA . GLU A 1 81 ? 16.303 2.823 7.947 1.00 56.69 81 GLU A CA 1
ATOM 606 C C . GLU A 1 81 ? 17.104 2.984 6.646 1.00 56.69 81 GLU A C 1
ATOM 608 O O . GLU A 1 81 ? 18.263 3.407 6.668 1.00 56.69 81 GLU A O 1
ATOM 613 N N . SER A 1 82 ? 16.509 2.680 5.488 1.00 53.91 82 SER A N 1
ATOM 614 C CA . SER A 1 82 ? 17.211 2.809 4.212 1.00 53.91 82 SER A CA 1
ATOM 615 C C . SER A 1 82 ? 17.344 4.282 3.812 1.00 53.91 82 SER A C 1
ATOM 617 O O . SER A 1 82 ? 16.448 4.871 3.212 1.00 53.91 82 SER A O 1
ATOM 619 N N . ARG A 1 83 ? 18.511 4.877 4.089 1.00 47.66 83 ARG A N 1
ATOM 620 C CA . ARG A 1 83 ? 18.902 6.231 3.637 1.00 47.66 83 ARG A CA 1
ATOM 621 C C . ARG A 1 83 ? 18.954 6.388 2.105 1.00 47.66 83 ARG A C 1
ATOM 623 O O . ARG A 1 83 ? 19.174 7.491 1.620 1.00 47.66 83 ARG A O 1
ATOM 630 N N . LEU A 1 84 ? 18.769 5.302 1.349 1.00 55.59 84 LEU A N 1
ATOM 631 C CA . LEU A 1 84 ? 18.860 5.235 -0.116 1.00 55.59 84 LEU A CA 1
ATOM 632 C C . LEU A 1 84 ? 17.526 4.824 -0.761 1.00 55.59 84 LEU A C 1
ATOM 634 O O . LEU A 1 84 ? 17.501 4.214 -1.830 1.00 55.59 84 LEU A O 1
ATOM 638 N N . SER A 1 85 ? 16.411 5.118 -0.095 1.00 65.31 85 SER A N 1
ATOM 639 C CA . SER A 1 85 ? 15.083 4.756 -0.583 1.00 65.31 85 SER A CA 1
ATOM 640 C C . SER A 1 85 ? 14.641 5.632 -1.757 1.00 65.31 85 SER A C 1
ATOM 642 O O . SER A 1 85 ? 14.845 6.847 -1.747 1.00 65.31 85 SER A O 1
ATOM 644 N N . SER A 1 86 ? 14.016 5.030 -2.773 1.00 74.25 86 SER A N 1
ATOM 645 C CA . SER A 1 86 ? 13.385 5.788 -3.858 1.00 74.25 86 SER A CA 1
ATOM 646 C C . SER A 1 86 ? 12.222 6.632 -3.315 1.00 74.25 86 SER A C 1
ATOM 648 O O . SER A 1 86 ? 11.661 6.339 -2.254 1.00 74.25 86 SER A O 1
ATOM 650 N N . GLY A 1 87 ? 11.845 7.690 -4.042 1.00 82.31 87 GLY A N 1
ATOM 651 C CA . GLY A 1 87 ? 10.790 8.610 -3.603 1.00 82.31 87 GLY A CA 1
ATOM 652 C C . GLY A 1 87 ? 9.458 7.916 -3.298 1.00 82.31 87 GLY A C 1
ATOM 653 O O . GLY A 1 87 ? 8.780 8.299 -2.348 1.00 82.31 87 GLY A O 1
ATOM 654 N N . ASP A 1 88 ? 9.105 6.868 -4.046 1.00 86.81 88 ASP A N 1
ATOM 655 C CA . ASP A 1 88 ? 7.868 6.120 -3.809 1.00 86.81 88 ASP A CA 1
ATOM 656 C C . ASP A 1 88 ? 7.954 5.219 -2.574 1.00 86.81 88 ASP A C 1
ATOM 658 O O . ASP A 1 88 ? 6.996 5.174 -1.806 1.00 86.81 88 ASP A O 1
ATOM 662 N N . ILE A 1 89 ? 9.103 4.588 -2.303 1.00 88.88 89 ILE A N 1
ATOM 663 C CA . ILE A 1 89 ? 9.272 3.789 -1.080 1.00 88.88 89 ILE A CA 1
ATOM 664 C C . ILE A 1 89 ? 9.125 4.685 0.156 1.00 88.88 89 ILE A C 1
ATOM 666 O O . ILE A 1 89 ? 8.417 4.323 1.097 1.00 88.88 89 ILE A O 1
ATOM 670 N N . LEU A 1 90 ? 9.747 5.871 0.151 1.00 89.44 90 LEU A N 1
ATOM 671 C CA . LEU A 1 90 ? 9.626 6.818 1.261 1.00 89.44 90 LEU A CA 1
ATOM 672 C C . LEU A 1 90 ? 8.170 7.267 1.462 1.00 89.44 90 LEU A C 1
ATOM 674 O O . LEU A 1 90 ? 7.695 7.324 2.596 1.00 89.44 90 LEU A O 1
ATOM 678 N N . LYS A 1 91 ? 7.438 7.542 0.376 1.00 91.31 91 LYS A N 1
ATOM 679 C CA . LYS A 1 91 ? 6.008 7.874 0.451 1.00 91.31 91 LYS A CA 1
ATOM 680 C C . LYS A 1 91 ? 5.190 6.722 1.032 1.00 91.31 91 LYS A C 1
ATOM 682 O O . LYS A 1 91 ? 4.388 6.966 1.926 1.00 91.31 91 LYS A O 1
ATOM 687 N N . CYS A 1 92 ? 5.425 5.481 0.599 1.00 92.19 92 CYS A N 1
ATOM 688 C CA . CYS A 1 92 ? 4.767 4.305 1.174 1.00 92.19 92 CYS A CA 1
ATOM 689 C C . CYS A 1 92 ? 5.014 4.209 2.682 1.00 92.19 92 CYS A C 1
ATOM 691 O O . CYS A 1 92 ? 4.076 4.053 3.459 1.00 92.19 92 CYS A O 1
ATOM 693 N N . GLN A 1 93 ? 6.271 4.355 3.101 1.00 91.81 93 GLN A N 1
ATOM 694 C CA . GLN A 1 93 ? 6.674 4.310 4.505 1.00 91.81 93 GLN A CA 1
ATOM 695 C C . GLN A 1 93 ? 5.985 5.388 5.352 1.00 91.81 93 GLN A C 1
ATOM 697 O O . GLN A 1 93 ? 5.484 5.096 6.440 1.00 91.81 93 GLN A O 1
ATOM 702 N N . ILE A 1 94 ? 5.936 6.626 4.854 1.00 92.06 94 ILE A N 1
ATOM 703 C CA . ILE A 1 94 ? 5.248 7.738 5.521 1.00 92.06 94 ILE A CA 1
ATOM 704 C C . ILE A 1 94 ? 3.743 7.46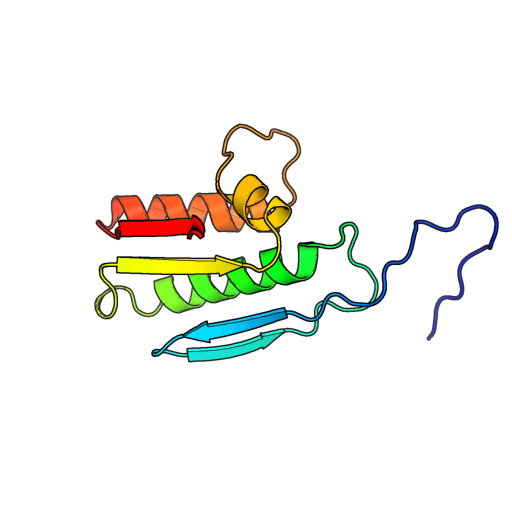3 5.604 1.00 92.06 94 ILE A C 1
ATOM 706 O O . ILE A 1 94 ? 3.167 7.587 6.682 1.00 92.06 94 ILE A O 1
ATOM 710 N N . SER A 1 95 ? 3.108 7.037 4.510 1.00 92.94 95 SER A N 1
ATOM 711 C CA . SER A 1 95 ? 1.672 6.743 4.497 1.00 92.94 95 SER A CA 1
ATOM 712 C C . SER A 1 95 ? 1.302 5.608 5.451 1.00 92.94 95 SER A C 1
ATOM 714 O O . SER A 1 95 ? 0.334 5.740 6.196 1.00 92.94 95 SER A O 1
ATOM 716 N N . ILE A 1 96 ? 2.092 4.528 5.503 1.00 92.38 96 ILE A N 1
ATOM 717 C CA . ILE A 1 96 ? 1.887 3.433 6.464 1.00 92.38 96 ILE A CA 1
ATOM 718 C C . ILE A 1 96 ? 1.968 3.965 7.896 1.00 92.38 96 ILE A C 1
ATOM 720 O O . ILE A 1 96 ? 1.072 3.698 8.693 1.00 92.38 96 ILE A O 1
ATOM 724 N N . LYS A 1 97 ? 2.989 4.768 8.220 1.00 91.81 97 LYS A N 1
ATOM 725 C CA . LYS A 1 97 ? 3.119 5.378 9.550 1.00 91.81 97 LYS A CA 1
ATOM 726 C C . LYS A 1 97 ? 1.938 6.272 9.911 1.00 91.81 97 LYS A C 1
ATOM 728 O O . LYS A 1 97 ? 1.430 6.177 11.025 1.00 91.81 97 LYS A O 1
ATOM 733 N N . ASN A 1 98 ? 1.495 7.119 8.988 1.00 92.62 98 ASN A N 1
ATOM 734 C CA . ASN A 1 98 ? 0.359 8.010 9.215 1.00 92.62 98 ASN A CA 1
ATOM 735 C C . ASN A 1 98 ? -0.915 7.200 9.484 1.00 92.62 98 ASN A C 1
ATOM 737 O O . ASN A 1 98 ? -1.642 7.475 10.434 1.00 92.62 98 ASN A O 1
ATOM 741 N N . LEU A 1 99 ? -1.158 6.148 8.701 1.00 92.12 99 LEU A N 1
ATOM 742 C CA . LEU A 1 99 ? -2.296 5.255 8.902 1.00 92.12 99 LEU A CA 1
ATOM 743 C C . LEU A 1 99 ? -2.192 4.499 10.239 1.00 92.12 99 LEU A C 1
ATOM 745 O O . LEU A 1 99 ? -3.185 4.383 10.952 1.00 92.12 99 LEU A O 1
ATOM 749 N N . GLN A 1 100 ? -1.001 4.057 10.645 1.00 92.75 100 GLN A N 1
ATOM 750 C CA . GLN A 1 100 ? -0.784 3.454 11.967 1.00 92.75 100 GLN A CA 1
ATOM 751 C C . GLN A 1 100 ? -1.084 4.426 13.114 1.00 92.75 100 GLN A C 1
ATOM 753 O O . GLN A 1 100 ? -1.723 4.039 14.091 1.00 92.75 100 GLN A O 1
ATOM 758 N N . GLN A 1 101 ? -0.681 5.693 12.990 1.00 93.31 101 GLN A N 1
ATOM 759 C CA . GLN A 1 101 ? -1.008 6.741 13.968 1.00 93.31 101 GLN A CA 1
ATOM 760 C C . GLN A 1 101 ? -2.517 7.009 14.055 1.00 93.31 101 GLN A C 1
ATOM 762 O O . GLN A 1 101 ? -3.016 7.358 15.121 1.00 93.31 101 GLN A O 1
ATOM 767 N N . LEU A 1 102 ? -3.253 6.780 12.965 1.00 93.19 102 LEU A N 1
ATOM 768 C CA . LEU A 1 102 ? -4.718 6.814 12.916 1.00 93.19 102 LEU A CA 1
ATOM 769 C C . LEU A 1 102 ? -5.375 5.507 13.406 1.00 93.19 102 LEU A C 1
ATOM 771 O O . LEU A 1 102 ? -6.572 5.295 13.202 1.00 93.19 102 LEU A O 1
ATOM 775 N N . GLY A 1 103 ? -4.609 4.608 14.030 1.00 93.31 103 GLY A N 1
ATOM 776 C CA . GLY A 1 103 ? -5.104 3.362 14.614 1.00 93.31 103 GLY A CA 1
ATOM 777 C C . GLY A 1 103 ? -5.331 2.233 13.608 1.00 93.31 103 GLY A C 1
ATOM 778 O O . GLY A 1 103 ? -6.040 1.277 13.923 1.00 93.31 103 GLY A O 1
ATOM 779 N N . LYS A 1 104 ? -4.769 2.321 12.395 1.00 92.44 104 LYS A N 1
ATOM 780 C CA . LYS A 1 104 ? -4.870 1.248 11.395 1.00 92.44 104 LYS A CA 1
ATOM 781 C C . LYS A 1 104 ? -3.810 0.177 11.636 1.00 92.44 104 LYS A C 1
ATOM 783 O O . LYS A 1 104 ? -2.631 0.481 11.807 1.00 92.44 104 LYS A O 1
ATOM 788 N N . SER A 1 105 ? -4.225 -1.085 11.605 1.00 92.50 105 SER A N 1
ATOM 789 C CA . SER A 1 105 ? -3.318 -2.232 11.685 1.00 92.50 105 SER A CA 1
ATOM 790 C C . SER A 1 105 ? -2.871 -2.669 10.292 1.00 92.50 105 SER A C 1
ATOM 792 O O . SER A 1 105 ? -3.670 -2.644 9.354 1.00 92.50 105 SER A O 1
ATOM 794 N N . PHE A 1 106 ? -1.611 -3.092 10.163 1.00 91.31 106 PHE A N 1
ATOM 795 C CA . PHE A 1 106 ? -1.022 -3.533 8.899 1.00 91.31 106 PHE A CA 1
ATOM 796 C C . PHE A 1 106 ? -0.432 -4.934 9.001 1.00 91.31 106 PHE A C 1
ATOM 798 O O . PHE A 1 106 ? 0.314 -5.233 9.933 1.00 91.31 106 PHE A O 1
ATOM 805 N N . ALA A 1 107 ? -0.685 -5.742 7.976 1.00 91.94 107 ALA A N 1
ATOM 806 C CA . ALA A 1 107 ? 0.074 -6.949 7.684 1.00 91.94 107 ALA A CA 1
ATOM 807 C C . ALA A 1 107 ? 0.703 -6.832 6.289 1.00 91.94 107 ALA A C 1
ATOM 809 O O . ALA A 1 107 ? 0.059 -6.375 5.346 1.00 91.94 107 ALA A O 1
ATOM 810 N N . LEU A 1 108 ? 1.967 -7.236 6.182 1.00 90.06 108 LEU A N 1
ATOM 811 C CA . LEU A 1 108 ? 2.712 -7.342 4.928 1.00 90.06 108 LEU A CA 1
ATOM 812 C C . LEU A 1 108 ? 2.972 -8.833 4.692 1.00 90.06 108 LEU A C 1
ATOM 814 O O . LEU A 1 108 ? 3.553 -9.460 5.586 1.00 90.06 108 LEU A O 1
ATOM 818 N N . GLN A 1 109 ? 2.534 -9.391 3.560 1.00 86.38 109 GLN A N 1
ATOM 819 C CA . GLN A 1 109 ? 2.726 -10.812 3.228 1.00 86.38 109 GLN A CA 1
ATOM 820 C C . GLN A 1 109 ? 3.200 -11.001 1.792 1.00 86.38 109 GLN A C 1
ATOM 822 O O . GLN A 1 109 ? 2.696 -10.269 0.910 1.00 86.38 109 GLN A O 1
#